Protein AF-A0AAW6I7A8-F1 (afdb_monomer)

Nearest PDB structures (foldseek):
  2x77-assembly1_A  TM=3.957E-01  e=4.318E+00  Leishmania major

Organism: NCBI:txid387661

pLDDT: mean 84.66, std 19.0, range [39.53, 97.81]

Radius of gyration: 14.9 Å; Cα contacts (8 Å, |Δi|>4): 73; chains: 1; bounding box: 35×42×37 Å

Foldseek 3Di:
DVV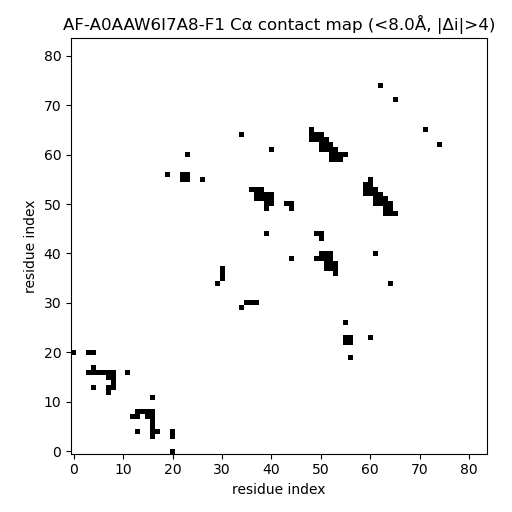LCVVCVVPPNNVVSVVQVVQVVVVVVVCLVVVPPFDFDPVCPPPPFRWGWDDTDNDIDIATDDPDPDDDGDDDDDDDPDDD

Structure (mmCIF, N/CA/C/O backbone):
data_AF-A0AAW6I7A8-F1
#
_entry.id   AF-A0AAW6I7A8-F1
#
loop_
_atom_site.group_PDB
_atom_site.id
_atom_site.type_symbol
_atom_site.label_atom_id
_atom_site.label_alt_id
_atom_site.label_comp_id
_atom_site.label_asym_id
_atom_site.label_entity_id
_atom_site.label_seq_id
_atom_site.pdbx_PDB_ins_code
_atom_site.Cartn_x
_atom_site.Cartn_y
_atom_site.Cartn_z
_atom_site.occupancy
_atom_site.B_iso_or_equiv
_atom_site.auth_seq_id
_atom_site.auth_comp_id
_atom_site.auth_asym_id
_atom_site.auth_atom_id
_atom_site.pdbx_PDB_model_num
ATOM 1 N N . MET A 1 1 ? 0.473 4.671 6.202 1.00 89.25 1 MET A N 1
ATOM 2 C CA . MET A 1 1 ? -0.101 4.005 7.399 1.00 89.25 1 MET A CA 1
ATOM 3 C C . MET A 1 1 ? -0.771 4.929 8.404 1.00 89.25 1 MET A C 1
ATOM 5 O O . MET A 1 1 ? -1.924 4.672 8.714 1.00 89.25 1 MET A O 1
ATOM 9 N N . LYS A 1 2 ? -0.124 5.993 8.908 1.00 93.88 2 LYS A N 1
ATOM 10 C CA . LYS A 1 2 ? -0.719 6.855 9.956 1.00 93.88 2 LYS A CA 1
ATOM 11 C C . LYS A 1 2 ? -2.121 7.387 9.602 1.00 93.88 2 LYS A C 1
ATOM 13 O O . LYS A 1 2 ? -2.995 7.373 10.456 1.00 93.88 2 LYS A O 1
ATOM 18 N N . ALA A 1 3 ? -2.347 7.789 8.347 1.00 94.94 3 ALA A N 1
ATOM 19 C CA . ALA A 1 3 ? -3.655 8.257 7.879 1.00 94.94 3 ALA A CA 1
ATOM 20 C C . ALA A 1 3 ? -4.749 7.174 7.961 1.00 94.94 3 ALA A C 1
ATOM 22 O O . ALA A 1 3 ? -5.793 7.425 8.548 1.00 94.94 3 ALA A O 1
ATOM 23 N N . ILE A 1 4 ? -4.472 5.959 7.468 1.00 93.00 4 ILE A N 1
ATOM 24 C CA . ILE A 1 4 ? -5.390 4.805 7.529 1.00 93.00 4 ILE A CA 1
ATOM 25 C C . ILE A 1 4 ? -5.748 4.483 8.984 1.00 93.00 4 ILE A C 1
ATOM 27 O O . ILE A 1 4 ? -6.918 4.318 9.316 1.00 93.00 4 ILE A O 1
ATOM 31 N N . ILE A 1 5 ? -4.745 4.456 9.872 1.00 95.38 5 ILE A N 1
ATOM 32 C CA . ILE A 1 5 ? -4.959 4.193 11.302 1.00 95.38 5 ILE A CA 1
ATOM 33 C C . ILE A 1 5 ? -5.863 5.259 11.915 1.00 95.38 5 ILE A C 1
ATOM 35 O O . ILE A 1 5 ? -6.816 4.912 12.603 1.00 95.38 5 ILE A O 1
ATOM 39 N N . ARG A 1 6 ? -5.571 6.547 11.688 1.00 97.62 6 ARG A N 1
ATOM 40 C CA . ARG A 1 6 ? -6.380 7.643 12.241 1.00 97.62 6 ARG A CA 1
ATOM 41 C C . ARG A 1 6 ? -7.819 7.593 11.739 1.00 97.62 6 ARG A C 1
ATOM 43 O O . ARG A 1 6 ? -8.722 7.710 12.556 1.00 97.62 6 ARG A O 1
ATOM 50 N N . TYR A 1 7 ? -8.013 7.378 10.439 1.00 96.88 7 TYR A N 1
ATOM 51 C CA . TYR A 1 7 ? -9.337 7.285 9.832 1.00 96.88 7 TYR A CA 1
ATOM 52 C C . TYR A 1 7 ? -10.157 6.156 10.464 1.00 96.88 7 TYR A C 1
ATOM 54 O O . TYR A 1 7 ? -11.169 6.424 11.095 1.00 96.88 7 TYR A O 1
ATOM 62 N N . TYR A 1 8 ? -9.679 4.909 10.430 1.00 97.06 8 TYR A N 1
ATOM 63 C CA . TYR A 1 8 ? -10.461 3.788 10.965 1.00 97.06 8 TYR A CA 1
ATOM 64 C C . TYR A 1 8 ? -10.573 3.774 12.491 1.00 97.06 8 TYR A C 1
ATOM 66 O O . TYR A 1 8 ? -11.520 3.195 13.013 1.00 97.06 8 TYR A O 1
ATOM 74 N N . ARG A 1 9 ? -9.653 4.416 13.226 1.00 96.69 9 ARG A N 1
ATOM 75 C CA . ARG A 1 9 ? -9.837 4.635 14.670 1.00 96.69 9 ARG A CA 1
ATOM 76 C C . ARG A 1 9 ? -10.992 5.587 14.963 1.00 96.69 9 ARG A C 1
ATOM 78 O O . ARG A 1 9 ? -11.637 5.398 15.985 1.00 96.69 9 ARG A O 1
ATOM 85 N N . LYS A 1 10 ? -11.202 6.592 14.108 1.00 97.81 10 LYS A N 1
ATOM 86 C CA . LYS A 1 10 ? -12.268 7.590 14.245 1.00 97.81 10 LYS A CA 1
ATOM 87 C C . LYS A 1 10 ? -13.609 7.065 13.733 1.00 97.81 10 LYS A C 1
ATOM 89 O O . LYS A 1 10 ? -14.607 7.204 14.418 1.00 97.81 10 LYS A O 1
ATOM 94 N N . GLU A 1 11 ? -13.609 6.463 12.548 1.00 97.56 11 GLU A N 1
ATOM 95 C CA . GLU A 1 11 ? -14.834 6.110 11.816 1.00 97.56 11 GLU A CA 1
ATOM 96 C C . GLU A 1 11 ? -15.331 4.682 12.092 1.00 97.56 11 GLU A C 1
ATOM 98 O O . GLU A 1 11 ? -16.441 4.333 11.711 1.00 97.56 11 GLU A O 1
ATOM 103 N N . ALA A 1 12 ? -14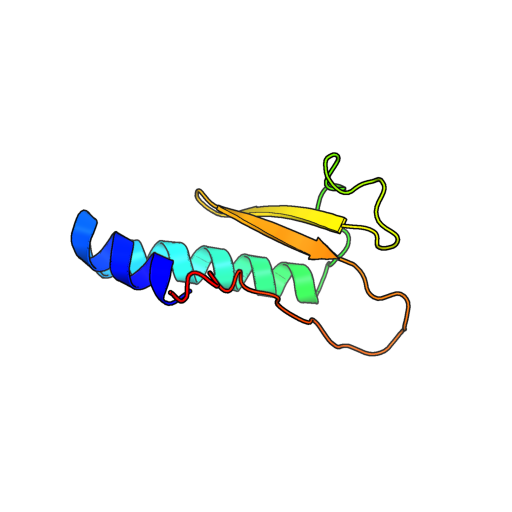.515 3.827 12.716 1.00 96.25 12 ALA A N 1
ATOM 104 C CA . ALA A 1 12 ? -14.891 2.446 13.009 1.00 96.25 12 ALA A CA 1
ATOM 105 C C . ALA A 1 12 ? -14.420 2.017 14.405 1.00 96.25 12 ALA A C 1
ATOM 107 O O . ALA A 1 12 ? -15.112 2.210 15.398 1.00 96.25 12 ALA A O 1
ATOM 108 N N . SER A 1 13 ? -13.234 1.415 14.508 1.00 97.81 13 SER A N 1
ATOM 109 C CA . SER A 1 13 ? -12.639 1.051 15.791 1.00 97.81 13 SER A CA 1
ATOM 110 C C . SER A 1 13 ? -11.129 0.869 15.688 1.00 97.81 13 SER A C 1
ATOM 112 O O . SER A 1 13 ? -10.556 0.631 14.618 1.00 97.81 13 SER A O 1
ATOM 114 N N . ALA A 1 14 ? -10.457 0.897 16.840 1.00 97.50 14 ALA A N 1
ATOM 115 C CA . ALA A 1 14 ? -9.039 0.564 16.913 1.00 97.50 14 ALA A CA 1
ATOM 116 C C . ALA A 1 14 ? -8.740 -0.862 16.419 1.00 97.50 14 ALA A C 1
ATOM 118 O O . ALA A 1 14 ? -7.679 -1.086 15.837 1.00 97.50 14 ALA A O 1
ATOM 119 N N . GLN A 1 15 ? -9.665 -1.812 16.605 1.00 97.81 15 GLN A N 1
ATOM 120 C CA . GLN A 1 15 ? -9.497 -3.176 16.102 1.00 97.81 15 GLN A CA 1
ATOM 121 C C . GLN A 1 15 ? -9.564 -3.223 14.573 1.00 97.81 15 GLN A C 1
ATOM 123 O O . GLN A 1 15 ? -8.702 -3.842 13.952 1.00 97.81 15 GLN A O 1
ATOM 128 N N . VAL A 1 16 ? -10.519 -2.517 13.961 1.00 96.50 16 VAL A N 1
ATOM 129 C CA . VAL A 1 16 ? -10.623 -2.415 12.496 1.00 96.50 16 VAL A CA 1
ATOM 130 C C . VAL A 1 16 ? -9.358 -1.777 11.916 1.00 96.50 16 VAL A C 1
ATOM 132 O O . VAL A 1 16 ? -8.752 -2.328 10.995 1.00 96.50 16 VAL A O 1
ATOM 135 N N . ALA A 1 17 ? -8.873 -0.688 12.521 1.00 96.44 17 ALA A N 1
ATOM 136 C CA . ALA A 1 17 ? -7.621 -0.049 12.117 1.00 96.44 17 ALA A CA 1
ATOM 137 C C . ALA A 1 17 ? -6.412 -1.006 12.196 1.00 96.44 17 ALA A C 1
ATOM 139 O O . ALA A 1 17 ? -5.578 -1.035 11.283 1.00 96.44 17 ALA A O 1
ATOM 140 N N . ARG A 1 18 ? -6.314 -1.813 13.263 1.00 96.69 18 ARG A N 1
ATOM 141 C CA . ARG A 1 18 ? -5.259 -2.831 13.422 1.00 9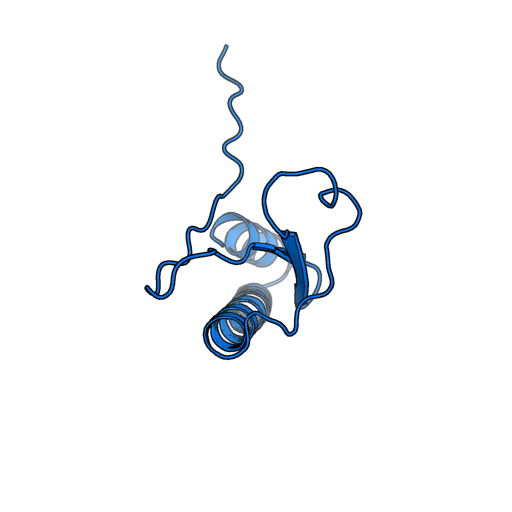6.69 18 ARG A CA 1
ATOM 142 C C . ARG A 1 18 ? -5.355 -3.933 12.371 1.00 96.69 18 ARG A C 1
ATOM 144 O O . ARG A 1 18 ? -4.330 -4.297 11.798 1.00 96.69 18 ARG A O 1
ATOM 151 N N . ASN A 1 19 ? -6.553 -4.438 12.092 1.00 96.12 19 ASN A N 1
ATOM 152 C CA . ASN A 1 19 ? -6.758 -5.513 11.120 1.00 96.12 19 ASN A CA 1
ATOM 153 C C . ASN A 1 19 ? -6.343 -5.071 9.713 1.00 96.12 19 ASN A C 1
ATOM 155 O O . ASN A 1 19 ? -5.536 -5.741 9.068 1.00 96.12 19 ASN A O 1
ATOM 159 N N . ILE A 1 20 ? -6.809 -3.896 9.280 1.00 95.81 20 ILE A N 1
ATOM 160 C CA . ILE A 1 20 ? -6.502 -3.350 7.951 1.00 95.81 20 ILE A CA 1
ATOM 161 C C . ILE A 1 20 ? -4.998 -3.108 7.805 1.00 95.81 20 ILE A C 1
ATOM 163 O O . ILE A 1 20 ? -4.377 -3.557 6.843 1.00 95.81 20 ILE A O 1
ATOM 167 N N . THR A 1 21 ? -4.373 -2.448 8.783 1.00 95.25 21 THR A N 1
ATOM 168 C CA . THR A 1 21 ? -2.927 -2.187 8.715 1.00 95.25 21 THR A CA 1
ATOM 169 C C . THR A 1 21 ? -2.082 -3.454 8.783 1.00 95.25 21 THR A C 1
ATOM 171 O O . THR A 1 21 ? -1.050 -3.531 8.116 1.00 95.25 21 THR A O 1
ATOM 174 N N . THR A 1 22 ? -2.526 -4.465 9.530 1.00 96.12 22 THR A N 1
ATOM 175 C CA . THR A 1 22 ? -1.856 -5.768 9.587 1.00 96.12 22 THR A CA 1
ATOM 176 C C . THR A 1 22 ? -1.943 -6.498 8.251 1.00 96.12 22 THR A C 1
ATOM 178 O O . THR A 1 22 ? -0.925 -7.026 7.810 1.00 96.12 22 THR A O 1
ATOM 181 N N . SER A 1 23 ? -3.106 -6.482 7.591 1.00 95.44 23 SER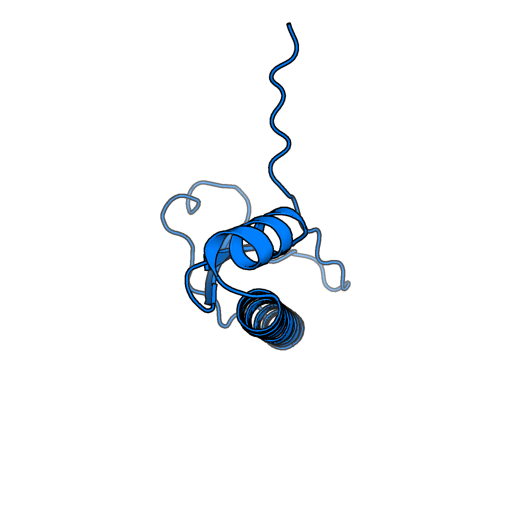 A N 1
ATOM 182 C CA . SER A 1 23 ? -3.282 -7.053 6.248 1.00 95.44 23 SER A CA 1
ATOM 183 C C . SER A 1 23 ? -2.327 -6.404 5.250 1.00 95.44 23 SER A C 1
ATOM 185 O O . SER A 1 23 ? -1.531 -7.095 4.622 1.00 95.44 23 SER A O 1
ATOM 187 N N . ILE A 1 24 ? -2.318 -5.067 5.182 1.00 95.50 24 ILE A N 1
ATOM 188 C CA . ILE A 1 24 ? -1.456 -4.339 4.241 1.00 95.50 24 ILE A CA 1
ATOM 189 C C . ILE A 1 24 ? 0.028 -4.622 4.525 1.00 95.50 24 ILE A C 1
ATOM 191 O O . ILE A 1 24 ? 0.816 -4.786 3.596 1.00 95.50 24 ILE A O 1
ATOM 195 N N . ARG A 1 25 ? 0.429 -4.714 5.802 1.00 95.00 25 ARG A N 1
ATOM 196 C CA . ARG A 1 25 ? 1.811 -5.056 6.172 1.00 95.00 25 ARG A CA 1
ATOM 197 C C . ARG A 1 25 ? 2.189 -6.476 5.745 1.00 95.00 25 ARG A C 1
ATOM 199 O O . ARG A 1 25 ? 3.292 -6.660 5.242 1.00 95.00 25 ARG A O 1
ATOM 206 N N . ARG A 1 26 ? 1.308 -7.461 5.943 1.00 95.50 26 ARG A N 1
ATOM 207 C CA . ARG A 1 26 ? 1.553 -8.854 5.528 1.00 95.50 26 ARG A CA 1
ATOM 208 C C . ARG A 1 26 ? 1.707 -8.959 4.015 1.00 95.50 26 ARG A C 1
ATOM 210 O O . ARG A 1 26 ? 2.638 -9.606 3.550 1.00 95.50 26 ARG A O 1
ATOM 217 N N . GLU A 1 27 ? 0.863 -8.266 3.261 1.00 94.75 27 GLU A N 1
ATOM 218 C CA . GLU A 1 27 ? 0.983 -8.228 1.803 1.00 94.75 27 GLU A CA 1
ATOM 219 C C . GLU A 1 27 ? 2.268 -7.522 1.350 1.00 94.75 27 GLU A C 1
ATOM 221 O O . GLU A 1 27 ? 2.977 -8.032 0.489 1.00 94.75 27 GLU A O 1
ATOM 226 N N . ALA A 1 28 ? 2.671 -6.428 2.003 1.00 92.50 28 ALA A N 1
ATOM 227 C CA . ALA A 1 28 ? 3.973 -5.810 1.742 1.00 92.50 28 ALA A CA 1
ATOM 228 C C . ALA A 1 28 ? 5.159 -6.756 2.042 1.00 92.50 28 ALA A C 1
ATOM 230 O O . ALA A 1 28 ? 6.148 -6.752 1.314 1.00 92.50 28 ALA A O 1
ATOM 231 N N . GLN A 1 29 ? 5.061 -7.596 3.080 1.00 94.88 29 GLN A N 1
ATOM 232 C CA . GLN A 1 29 ? 6.059 -8.637 3.364 1.00 94.88 29 GLN A CA 1
ATOM 233 C C . GLN A 1 29 ? 6.065 -9.738 2.299 1.00 94.88 29 GLN A C 1
ATOM 235 O O . GLN A 1 29 ? 7.133 -10.187 1.892 1.00 94.88 29 GLN A O 1
ATOM 240 N N . ARG A 1 30 ? 4.892 -10.141 1.802 1.00 94.50 30 ARG A N 1
ATOM 241 C CA . ARG A 1 30 ? 4.778 -11.087 0.687 1.00 94.50 30 ARG A CA 1
ATOM 242 C C . ARG A 1 30 ? 5.446 -10.531 -0.576 1.00 94.50 30 ARG A C 1
ATOM 244 O O . ARG A 1 30 ? 6.174 -11.261 -1.240 1.00 94.50 30 ARG A O 1
ATOM 251 N N . LEU A 1 31 ? 5.272 -9.238 -0.861 1.00 94.00 31 LEU A N 1
ATOM 252 C CA . LEU A 1 31 ? 5.914 -8.561 -1.994 1.00 94.00 31 LEU A CA 1
ATOM 253 C C . LEU A 1 31 ? 7.444 -8.515 -1.893 1.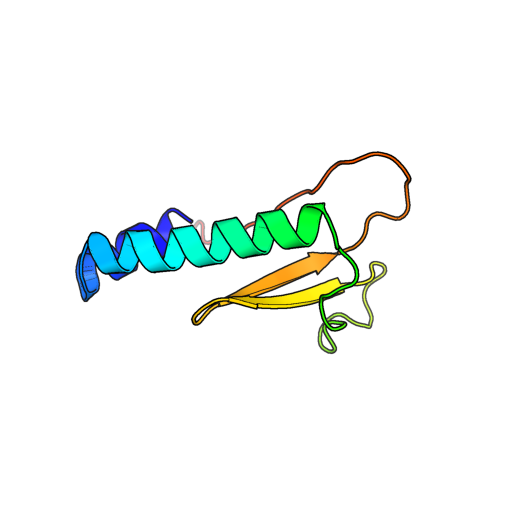00 94.00 31 LEU A C 1
ATOM 255 O O . LEU A 1 31 ? 8.106 -8.574 -2.921 1.00 94.00 31 LEU A O 1
ATOM 259 N N . LEU A 1 32 ? 8.015 -8.435 -0.686 1.00 90.69 32 LEU A N 1
ATOM 260 C CA . LEU A 1 32 ? 9.471 -8.515 -0.503 1.00 90.69 32 LEU A CA 1
ATOM 261 C C . LEU A 1 32 ? 10.036 -9.868 -0.962 1.00 90.69 32 LEU A C 1
ATOM 263 O O . LEU A 1 32 ? 11.141 -9.917 -1.490 1.00 90.69 32 LEU A O 1
ATOM 267 N N . LEU A 1 33 ? 9.280 -10.950 -0.759 1.00 92.69 33 LEU A N 1
ATOM 268 C CA . LEU A 1 33 ? 9.688 -12.313 -1.112 1.00 92.69 33 LEU A CA 1
ATOM 269 C C . LEU A 1 33 ? 9.347 -12.663 -2.561 1.00 92.69 33 LEU A C 1
ATOM 271 O O . LEU A 1 33 ? 10.086 -13.384 -3.224 1.00 92.69 33 LEU A O 1
ATOM 275 N N . MET A 1 34 ? 8.210 -12.168 -3.048 1.00 93.69 34 MET A N 1
ATOM 276 C CA . MET A 1 34 ? 7.679 -12.492 -4.367 1.00 93.69 34 MET A CA 1
ATOM 277 C C . MET A 1 34 ? 7.238 -11.214 -5.088 1.00 93.69 34 MET A C 1
ATOM 279 O O . MET A 1 34 ? 6.048 -11.004 -5.322 1.00 93.69 34 MET A O 1
ATOM 283 N N . PRO A 1 35 ? 8.173 -10.337 -5.477 1.00 92.31 35 PRO A N 1
ATOM 284 C CA . PRO A 1 35 ? 7.830 -9.030 -6.033 1.00 92.31 35 PRO A CA 1
ATOM 285 C C . PRO A 1 35 ? 7.146 -9.119 -7.409 1.00 92.31 35 PRO A C 1
ATOM 287 O O . PRO A 1 35 ? 6.557 -8.148 -7.867 1.00 92.31 35 PRO A O 1
ATOM 290 N N . GLN A 1 36 ? 7.162 -10.281 -8.062 1.00 93.69 36 GLN A N 1
ATOM 291 C CA . GLN A 1 36 ? 6.527 -10.513 -9.363 1.00 93.69 36 GLN A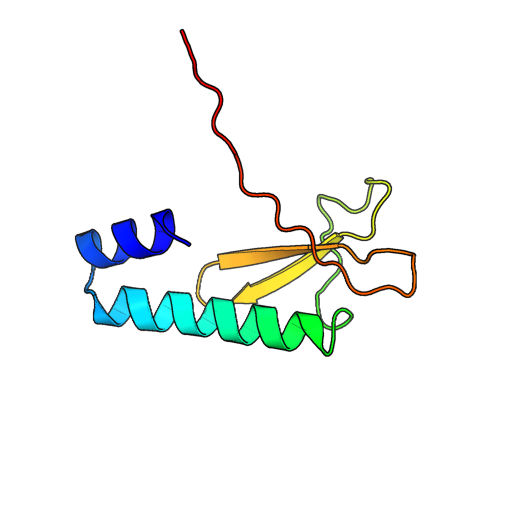 CA 1
ATOM 292 C C . GLN A 1 36 ? 5.021 -10.843 -9.281 1.00 93.69 36 GLN A C 1
ATOM 294 O O . GLN A 1 36 ? 4.370 -10.922 -10.318 1.00 93.69 36 GLN A O 1
ATOM 299 N N . ILE A 1 37 ? 4.441 -11.037 -8.086 1.00 94.38 37 ILE A N 1
ATOM 300 C CA . ILE A 1 37 ? 3.023 -11.447 -7.946 1.00 94.38 37 ILE A CA 1
ATOM 301 C C . ILE A 1 37 ? 2.022 -10.333 -8.267 1.00 94.38 37 ILE A C 1
ATOM 303 O O . ILE A 1 37 ? 0.845 -10.608 -8.479 1.00 94.38 37 ILE A O 1
ATOM 307 N N . GLY A 1 38 ? 2.463 -9.074 -8.249 1.00 94.69 38 GLY A N 1
ATOM 308 C CA . GLY A 1 38 ? 1.613 -7.942 -8.589 1.00 94.69 38 GLY A CA 1
ATOM 309 C C . GLY A 1 38 ? 1.346 -7.853 -10.084 1.00 94.69 38 GLY A C 1
ATOM 310 O O . GLY A 1 38 ? 2.205 -8.174 -10.905 1.00 94.69 38 GLY A O 1
ATOM 311 N N . VAL A 1 39 ? 0.158 -7.366 -10.425 1.00 95.44 39 VAL A N 1
ATOM 312 C CA . VAL A 1 39 ? -0.257 -7.099 -11.806 1.00 95.44 39 VAL A CA 1
ATOM 313 C C . VAL A 1 39 ? 0.390 -5.797 -12.269 1.00 95.44 39 VAL A C 1
ATOM 315 O O . VAL A 1 39 ? 0.494 -4.863 -11.477 1.00 95.44 39 VAL A O 1
ATOM 318 N N . ILE A 1 40 ? 0.820 -5.713 -13.531 1.00 95.56 40 ILE A N 1
ATOM 319 C CA . ILE A 1 40 ? 1.330 -4.461 -14.114 1.00 95.56 40 ILE A CA 1
ATOM 320 C C . ILE A 1 40 ? 0.255 -3.373 -13.984 1.00 95.56 40 ILE A C 1
ATOM 322 O O . ILE A 1 40 ? -0.906 -3.609 -14.306 1.00 95.56 40 ILE A O 1
ATOM 326 N N . GLU A 1 41 ? 0.624 -2.190 -13.492 1.00 97.06 41 GLU A N 1
ATOM 327 C CA . GLU A 1 41 ? -0.299 -1.061 -13.337 1.00 97.06 41 GLU A CA 1
ATOM 328 C C . GLU A 1 41 ? -0.503 -0.368 -14.694 1.00 97.06 41 GLU A C 1
ATOM 330 O O . GLU A 1 41 ? 0.390 0.363 -15.138 1.00 97.06 41 GLU A O 1
ATOM 335 N N . PRO A 1 42 ? -1.656 -0.560 -15.366 1.00 95.31 42 PRO A N 1
ATOM 336 C CA . PRO A 1 42 ? -1.856 -0.088 -16.735 1.00 95.31 42 PRO A CA 1
ATOM 337 C C . PRO A 1 42 ? -1.749 1.435 -16.850 1.00 95.31 42 PRO A C 1
ATOM 339 O O . PRO A 1 42 ? -1.216 1.942 -17.834 1.00 95.31 42 PRO A O 1
ATOM 342 N N . LEU A 1 43 ? -2.174 2.176 -15.820 1.00 96.19 43 LEU A N 1
ATOM 343 C CA . LEU A 1 43 ? -2.118 3.642 -15.823 1.00 96.19 43 LEU A CA 1
ATOM 344 C C . LEU A 1 43 ? -0.688 4.192 -15.709 1.00 96.19 43 LEU A C 1
ATOM 346 O O . LEU A 1 43 ? -0.463 5.383 -15.921 1.00 96.19 43 LEU A O 1
ATOM 350 N N . LEU A 1 44 ? 0.279 3.339 -15.367 1.00 95.44 44 LEU A N 1
ATOM 351 C CA . LEU A 1 44 ? 1.691 3.689 -15.229 1.00 95.44 44 LEU A CA 1
ATOM 352 C C . LEU A 1 44 ? 2.586 2.926 -16.212 1.00 95.44 44 LEU A C 1
ATOM 354 O O . LEU A 1 44 ? 3.806 3.060 -16.133 1.00 95.44 44 LEU A O 1
ATOM 358 N N . ALA A 1 45 ? 2.008 2.185 -17.161 1.00 90.88 45 ALA A N 1
ATOM 359 C CA . ALA A 1 45 ? 2.752 1.366 -18.119 1.00 90.88 45 ALA A CA 1
ATOM 360 C C . ALA A 1 45 ? 3.697 2.181 -19.023 1.00 90.88 45 ALA A C 1
ATOM 362 O O . ALA A 1 45 ? 4.682 1.655 -19.523 1.00 90.88 45 ALA A O 1
ATOM 363 N N . THR A 1 46 ? 3.429 3.478 -19.209 1.00 93.00 46 THR A N 1
ATOM 364 C CA . THR A 1 46 ? 4.270 4.389 -20.005 1.00 93.00 46 THR A CA 1
ATOM 365 C C . THR A 1 46 ? 5.469 4.950 -19.238 1.00 93.00 46 THR A C 1
ATOM 367 O O . THR A 1 46 ? 6.274 5.693 -19.800 1.00 93.00 46 THR A O 1
ATOM 370 N N . LYS A 1 47 ? 5.592 4.664 -17.936 1.00 91.19 47 LYS A N 1
ATOM 371 C CA . LYS A 1 47 ? 6.718 5.134 -17.124 1.00 91.19 47 LYS A CA 1
ATOM 372 C C . LYS A 1 47 ? 7.939 4.242 -17.338 1.00 91.19 47 LYS A C 1
ATOM 374 O O . LYS A 1 47 ? 7.826 3.067 -17.647 1.00 91.19 47 LYS A O 1
ATOM 379 N N . SER A 1 48 ? 9.124 4.794 -17.087 1.00 90.12 48 SER A N 1
ATOM 380 C CA . SER A 1 48 ? 10.405 4.091 -17.263 1.00 90.12 48 SER A CA 1
ATOM 381 C C . SER A 1 48 ? 10.630 2.905 -16.317 1.00 90.12 48 SER A C 1
ATOM 383 O O . SER A 1 48 ? 11.615 2.188 -16.462 1.00 90.12 48 SER A O 1
ATOM 385 N N . ARG A 1 49 ? 9.760 2.709 -15.323 1.00 91.38 49 ARG A N 1
ATOM 386 C CA . ARG A 1 49 ? 9.833 1.610 -14.357 1.00 91.38 49 ARG A CA 1
ATOM 387 C C . ARG A 1 49 ? 8.621 0.715 -14.532 1.00 91.38 49 ARG A C 1
ATOM 389 O O . ARG A 1 49 ? 7.523 1.205 -14.781 1.00 91.38 49 ARG A O 1
ATOM 396 N N . GLU A 1 50 ? 8.810 -0.575 -14.295 1.00 92.00 50 GLU A N 1
ATOM 397 C CA . GLU A 1 50 ? 7.714 -1.536 -14.293 1.00 92.00 50 GLU A CA 1
ATOM 398 C C . GLU A 1 50 ? 6.914 -1.414 -12.991 1.00 92.00 50 GLU A C 1
ATOM 400 O O . GLU A 1 50 ? 7.241 -2.021 -11.966 1.00 92.00 50 GLU A O 1
ATOM 405 N N . TYR A 1 51 ? 5.892 -0.560 -13.020 1.00 95.62 51 TYR A N 1
ATOM 406 C CA . TYR A 1 51 ? 4.960 -0.407 -11.914 1.00 95.62 51 TYR A CA 1
ATOM 407 C C . TYR A 1 51 ? 3.984 -1.574 -11.872 1.00 95.62 51 TYR A C 1
ATOM 409 O O . TYR A 1 51 ? 3.415 -1.979 -12.886 1.00 95.62 51 TYR A O 1
ATOM 417 N N . ARG A 1 52 ? 3.758 -2.075 -10.665 1.00 96.00 52 ARG A N 1
ATOM 418 C CA . ARG A 1 52 ? 2.846 -3.168 -10.362 1.00 96.00 52 ARG A CA 1
ATOM 419 C C . ARG A 1 52 ? 1.945 -2.797 -9.199 1.00 96.00 52 ARG A C 1
ATOM 421 O O . ARG A 1 52 ? 2.268 -1.906 -8.408 1.00 96.00 52 ARG A O 1
ATOM 428 N N . TYR A 1 53 ? 0.830 -3.501 -9.068 1.00 96.75 53 TYR A N 1
ATOM 429 C CA . TYR A 1 53 ? -0.043 -3.375 -7.918 1.00 96.75 53 TYR A CA 1
ATOM 430 C C . TYR A 1 53 ? -0.593 -4.711 -7.428 1.00 96.75 53 TYR A C 1
ATOM 432 O O . TYR A 1 53 ? -0.731 -5.680 -8.173 1.00 96.75 53 TYR A O 1
ATOM 440 N N . ILE A 1 54 ? -0.959 -4.716 -6.150 1.00 96.25 54 ILE A N 1
ATOM 441 C CA . ILE A 1 54 ? -1.851 -5.705 -5.541 1.00 96.25 54 ILE A CA 1
ATOM 442 C C . ILE A 1 54 ? -2.935 -4.978 -4.748 1.00 96.25 54 ILE A C 1
ATOM 444 O O . ILE A 1 54 ? -2.771 -3.814 -4.365 1.00 96.25 54 ILE A O 1
ATOM 448 N N . ILE A 1 55 ? -4.044 -5.661 -4.486 1.00 94.69 55 ILE A N 1
ATOM 449 C CA . ILE A 1 55 ? -5.118 -5.149 -3.636 1.00 94.69 55 ILE A CA 1
ATOM 450 C C . ILE A 1 55 ? -5.022 -5.827 -2.272 1.00 94.69 55 ILE A C 1
ATOM 452 O O . ILE A 1 55 ? -4.998 -7.051 -2.186 1.00 94.69 55 ILE A O 1
ATOM 456 N N . SER A 1 56 ? -4.989 -5.032 -1.204 1.00 93.88 56 SER A N 1
ATOM 457 C CA . SER A 1 56 ? -5.118 -5.520 0.171 1.00 93.88 56 SER A CA 1
ATOM 458 C C . SER A 1 56 ? -6.234 -4.759 0.867 1.00 93.88 56 SER A C 1
ATOM 460 O O . SER A 1 56 ? -6.166 -3.536 1.019 1.00 93.88 56 SER A O 1
ATOM 462 N N . SER A 1 57 ? -7.230 -5.492 1.361 1.00 89.19 57 SER A N 1
ATOM 463 C CA . SER A 1 57 ? -8.439 -4.909 1.952 1.00 89.19 57 SER A CA 1
ATOM 464 C C . SER A 1 57 ? -9.122 -3.966 0.944 1.00 89.19 57 SER A C 1
ATOM 466 O O . SER A 1 57 ? -9.570 -4.423 -0.099 1.00 89.19 57 SER A O 1
ATOM 468 N N . HIS A 1 58 ? -9.153 -2.657 1.206 1.00 88.69 58 HIS A N 1
ATOM 469 C CA . HIS A 1 58 ? -9.740 -1.641 0.323 1.00 88.69 58 HIS A CA 1
ATOM 470 C C . HIS A 1 58 ? -8.684 -0.718 -0.302 1.00 88.69 58 HIS A C 1
ATOM 472 O O . HIS A 1 58 ? -9.003 0.375 -0.762 1.00 88.69 58 HIS A O 1
ATOM 478 N N . TYR A 1 59 ? -7.412 -1.125 -0.278 1.00 93.88 59 TYR A N 1
ATOM 479 C CA . TYR A 1 59 ? -6.300 -0.303 -0.740 1.00 93.88 59 TYR A CA 1
ATOM 480 C C . TYR A 1 59 ? -5.524 -0.991 -1.853 1.00 93.88 59 TYR A C 1
ATOM 482 O O . TYR A 1 59 ? -5.197 -2.176 -1.775 1.00 93.88 59 TYR A O 1
ATOM 490 N N . LYS A 1 60 ? -5.166 -0.197 -2.861 1.00 94.38 60 LYS A N 1
ATOM 491 C CA . LYS A 1 60 ? -4.197 -0.574 -3.882 1.00 94.38 60 LYS A CA 1
ATOM 492 C C . LYS A 1 60 ? -2.787 -0.267 -3.372 1.00 94.38 60 LYS A C 1
ATOM 494 O O . LYS A 1 60 ? -2.480 0.881 -3.048 1.00 94.38 60 LYS A O 1
ATOM 499 N N . ILE A 1 61 ? -1.938 -1.287 -3.299 1.00 95.19 61 ILE A N 1
ATOM 500 C CA . ILE A 1 61 ? -0.510 -1.143 -3.004 1.00 95.19 61 ILE A CA 1
ATOM 501 C C . ILE A 1 61 ? 0.212 -1.087 -4.346 1.00 95.19 61 ILE A C 1
ATOM 503 O O . ILE A 1 61 ? 0.287 -2.103 -5.028 1.00 95.19 61 ILE A O 1
ATOM 507 N N . ILE A 1 62 ? 0.719 0.086 -4.723 1.00 96.06 62 ILE A N 1
ATOM 508 C CA . ILE A 1 62 ? 1.484 0.288 -5.961 1.00 96.06 62 ILE A CA 1
ATOM 509 C C . ILE A 1 62 ? 2.976 0.299 -5.625 1.00 96.06 62 ILE A C 1
ATOM 511 O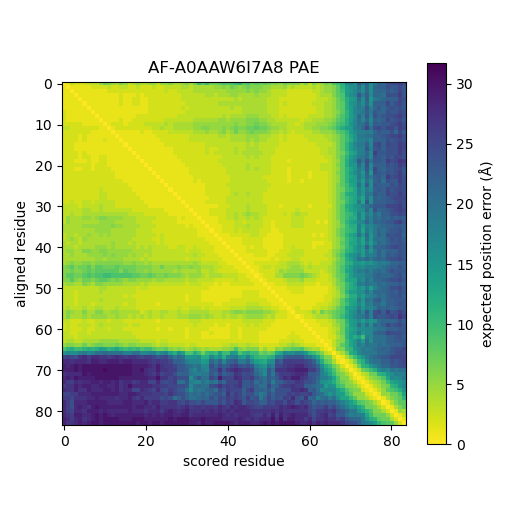 O . ILE A 1 62 ? 3.399 0.991 -4.696 1.00 96.06 62 ILE A O 1
ATOM 515 N N . TYR A 1 63 ? 3.771 -0.447 -6.383 1.00 95.06 63 TYR A N 1
ATOM 516 C CA . TYR A 1 63 ? 5.224 -0.541 -6.240 1.00 95.06 63 TYR A CA 1
ATOM 517 C C . TYR A 1 63 ? 5.877 -0.709 -7.617 1.00 95.06 63 TYR A C 1
ATOM 519 O O . TYR A 1 63 ? 5.183 -0.784 -8.625 1.00 95.06 63 TYR A O 1
ATOM 527 N N . TYR A 1 64 ? 7.204 -0.734 -7.681 1.00 94.31 64 TYR A N 1
ATOM 528 C CA . TYR A 1 64 ? 7.934 -1.038 -8.912 1.00 94.31 64 TYR A CA 1
ATOM 529 C C . TYR A 1 64 ? 9.142 -1.919 -8.611 1.00 94.31 64 TYR A C 1
ATOM 531 O O . TYR A 1 64 ? 9.666 -1.904 -7.493 1.00 94.31 64 TYR A O 1
ATOM 539 N N . LEU A 1 65 ? 9.596 -2.664 -9.614 1.00 87.62 65 LEU A N 1
ATOM 540 C CA . LEU A 1 65 ? 10.810 -3.469 -9.513 1.00 87.62 65 LEU A CA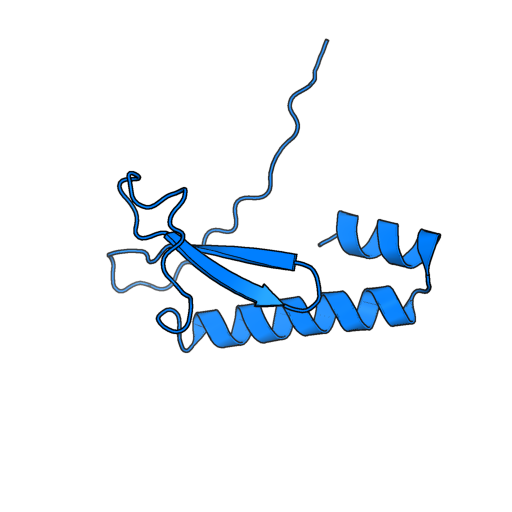 1
ATOM 541 C C . LEU A 1 65 ? 12.041 -2.590 -9.752 1.00 87.62 65 LEU A C 1
ATOM 543 O O . LEU A 1 65 ? 12.093 -1.818 -10.712 1.00 87.62 65 LEU A O 1
ATOM 547 N N . LEU A 1 66 ? 13.039 -2.683 -8.873 1.00 81.31 66 LEU A N 1
ATOM 548 C CA . LEU A 1 66 ? 14.355 -2.119 -9.151 1.00 81.31 66 LEU A CA 1
ATOM 549 C C . LEU A 1 66 ? 15.131 -3.095 -10.030 1.00 81.31 66 LEU A C 1
ATOM 551 O O . LEU A 1 66 ? 15.346 -4.242 -9.650 1.00 81.31 66 LEU A O 1
ATOM 555 N N . SER A 1 67 ? 15.593 -2.619 -11.183 1.00 65.19 67 SER A N 1
ATOM 556 C CA . SER A 1 67 ? 16.550 -3.326 -12.031 1.00 65.19 67 SER A CA 1
ATOM 557 C C . SER A 1 67 ? 17.958 -3.220 -11.430 1.00 65.19 67 SER A C 1
ATOM 559 O O . SER A 1 67 ? 18.826 -2.539 -11.968 1.00 65.19 67 SER A O 1
ATOM 561 N N . SER A 1 68 ? 18.179 -3.797 -10.252 1.00 55.59 68 SER A N 1
ATOM 562 C CA . SER A 1 68 ? 19.526 -4.045 -9.730 1.00 55.59 68 SER A CA 1
ATOM 563 C C . SER A 1 68 ? 19.449 -5.098 -8.626 1.00 55.59 68 SER A C 1
ATOM 565 O O . SER A 1 68 ? 18.548 -5.010 -7.785 1.00 55.59 68 SER A O 1
ATOM 567 N N . PRO A 1 69 ? 20.353 -6.093 -8.595 1.00 49.41 69 PRO A N 1
ATOM 568 C CA . PRO A 1 69 ? 20.315 -7.185 -7.634 1.00 49.41 69 PRO A CA 1
ATOM 569 C C . PRO A 1 69 ? 20.841 -6.731 -6.266 1.00 49.41 69 PRO A C 1
ATOM 571 O O . PRO A 1 69 ? 21.764 -7.329 -5.739 1.00 49.41 69 PRO A O 1
ATOM 574 N N . VAL A 1 70 ? 20.284 -5.667 -5.677 1.00 44.59 70 VAL A N 1
ATOM 575 C CA . VAL A 1 70 ? 20.491 -5.336 -4.260 1.00 44.59 70 VAL A CA 1
ATOM 576 C C . VAL A 1 70 ? 19.234 -4.669 -3.687 1.00 44.59 70 VAL A C 1
ATOM 578 O O . VAL A 1 70 ? 18.994 -3.469 -3.823 1.00 44.59 70 VAL A O 1
ATOM 581 N N . SER A 1 71 ? 18.416 -5.503 -3.051 1.00 41.81 71 SER A N 1
ATOM 582 C CA . SER A 1 71 ? 17.537 -5.249 -1.903 1.00 41.81 71 SER A CA 1
ATOM 583 C C . SER A 1 71 ? 17.396 -3.788 -1.428 1.00 41.81 71 SER A C 1
ATOM 585 O O . SER A 1 71 ? 18.012 -3.395 -0.442 1.00 41.81 71 SER A O 1
ATOM 587 N N . SER A 1 72 ? 16.539 -2.972 -2.048 1.00 41.00 72 SER A N 1
ATOM 588 C CA . SER A 1 72 ? 16.093 -1.710 -1.425 1.00 41.00 72 SER A CA 1
ATOM 589 C C . SER A 1 72 ? 14.708 -1.270 -1.918 1.00 41.00 72 SER A C 1
ATOM 591 O O . SER A 1 72 ? 14.558 -0.667 -2.970 1.00 41.00 72 SER A O 1
ATOM 593 N N . ILE A 1 73 ? 13.643 -1.557 -1.161 1.00 52.53 73 ILE A N 1
ATOM 594 C CA . ILE A 1 73 ? 12.300 -1.045 -1.488 1.00 52.53 73 ILE A CA 1
ATOM 595 C C . ILE A 1 73 ? 12.174 0.404 -1.000 1.00 52.53 73 ILE A C 1
ATOM 597 O O . ILE A 1 73 ? 12.174 0.661 0.203 1.00 52.53 73 ILE A O 1
ATOM 601 N N . ALA A 1 74 ? 12.007 1.349 -1.928 1.00 51.88 74 ALA A N 1
ATOM 602 C CA . ALA A 1 74 ? 11.655 2.734 -1.620 1.00 51.88 74 ALA A CA 1
ATOM 603 C C . ALA A 1 74 ? 10.125 2.915 -1.633 1.00 51.88 74 ALA A C 1
ATOM 605 O O . ALA A 1 74 ? 9.478 2.763 -2.668 1.00 51.88 74 ALA A O 1
ATOM 606 N N . VAL A 1 75 ? 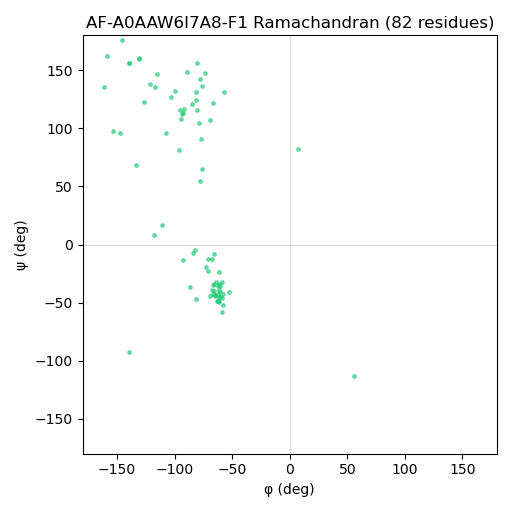9.534 3.263 -0.484 1.00 56.16 75 VAL A N 1
ATOM 607 C CA . VAL A 1 75 ? 8.104 3.599 -0.365 1.00 56.16 75 VAL A CA 1
ATOM 608 C C . VAL A 1 75 ? 7.937 5.109 -0.520 1.00 56.16 75 VAL A C 1
ATOM 610 O O . VAL A 1 75 ? 8.353 5.867 0.355 1.00 56.16 75 VAL A O 1
ATOM 613 N N . LYS A 1 76 ? 7.296 5.560 -1.604 1.00 55.28 76 LYS A N 1
ATOM 614 C CA . LYS A 1 76 ? 6.917 6.971 -1.768 1.00 55.28 76 LYS A CA 1
ATOM 615 C C . LYS A 1 76 ? 5.471 7.171 -1.316 1.00 55.28 76 LYS A C 1
ATOM 617 O O . LYS A 1 76 ? 4.547 6.617 -1.903 1.00 55.28 76 LYS A O 1
ATOM 622 N N . THR A 1 77 ? 5.274 7.959 -0.263 1.00 50.53 77 THR A N 1
ATOM 623 C CA . THR A 1 77 ? 3.950 8.454 0.141 1.00 50.53 77 THR A CA 1
ATOM 624 C C . THR A 1 77 ? 3.640 9.780 -0.561 1.00 50.53 77 THR A C 1
ATOM 626 O O . THR A 1 77 ? 4.572 10.551 -0.789 1.00 50.53 77 THR A O 1
ATOM 629 N N . PRO A 1 78 ? 2.368 10.093 -0.871 1.00 47.59 78 PRO A N 1
ATOM 630 C CA . PRO A 1 78 ? 2.000 11.407 -1.390 1.00 47.59 78 PRO A CA 1
ATOM 631 C C . PRO A 1 78 ? 2.221 12.467 -0.305 1.00 47.59 78 PRO A C 1
ATOM 633 O O . PRO A 1 78 ? 1.641 12.375 0.779 1.00 47.59 78 PRO A O 1
ATOM 636 N N . THR A 1 79 ? 3.058 13.460 -0.595 1.00 47.69 79 THR A N 1
ATOM 637 C CA . THR A 1 79 ? 3.143 14.703 0.176 1.00 47.69 79 THR A CA 1
ATOM 638 C C . THR A 1 79 ? 2.218 15.703 -0.504 1.00 47.69 79 THR A C 1
ATOM 640 O O . THR A 1 79 ? 2.479 16.100 -1.635 1.00 47.69 79 THR A O 1
ATOM 643 N N . ASN A 1 80 ? 1.124 16.075 0.163 1.00 44.00 80 ASN A N 1
ATOM 644 C CA . ASN A 1 80 ? 0.316 17.222 -0.242 1.00 44.00 80 ASN A CA 1
ATOM 645 C C . ASN A 1 80 ? 1.142 18.482 0.025 1.00 44.00 80 ASN A C 1
ATOM 647 O O . ASN A 1 80 ? 1.340 18.856 1.179 1.00 44.00 80 ASN A O 1
ATOM 651 N N . SER A 1 81 ? 1.631 19.116 -1.033 1.00 50.91 81 SER A N 1
ATOM 652 C CA . SER A 1 81 ? 2.162 20.474 -0.999 1.00 50.91 81 SER A CA 1
ATOM 653 C C . SER A 1 81 ? 1.057 21.431 -1.433 1.00 50.91 81 SER A C 1
ATOM 655 O O . SER A 1 81 ? 1.007 21.840 -2.586 1.00 50.91 81 SER A O 1
ATOM 657 N N . ASN A 1 82 ? 0.177 21.755 -0.488 1.00 46.56 82 ASN A N 1
ATOM 658 C CA . ASN A 1 82 ? -0.554 23.015 -0.503 1.00 46.56 82 ASN A CA 1
ATOM 659 C C . ASN A 1 82 ? 0.057 23.853 0.619 1.00 46.56 82 ASN A C 1
ATOM 661 O O . ASN A 1 82 ? -0.292 23.660 1.782 1.00 46.56 82 ASN A O 1
ATOM 665 N N . ASN A 1 83 ? 1.005 24.718 0.273 1.00 42.50 83 ASN A N 1
ATOM 666 C CA . ASN A 1 83 ? 1.349 25.864 1.101 1.00 42.50 83 ASN A CA 1
ATOM 667 C C . ASN A 1 83 ? 1.030 27.118 0.291 1.00 42.50 83 ASN A C 1
ATOM 669 O O . ASN A 1 83 ? 1.285 27.152 -0.913 1.00 42.50 83 ASN A O 1
ATOM 673 N N . LEU A 1 84 ? 0.395 28.038 1.012 1.00 39.53 84 LEU A N 1
ATOM 674 C CA . LEU A 1 84 ? -0.012 29.396 0.668 1.00 39.53 84 LEU A CA 1
ATOM 675 C C . LEU A 1 84 ? 1.072 30.187 -0.069 1.00 39.53 84 LEU A C 1
ATOM 677 O O . LEU A 1 84 ? 2.265 29.976 0.253 1.00 39.53 84 LEU A O 1
#

Secondary structure (DSSP, 8-state):
-HHHHHHHHHHT-HHHHHHHHHHHHHHHHHHHH-GGGSEE-GGGTTSSS-EEEEEETTEEEEEE--SSSS--------------

Sequence (84 aa):
MKAIIRYYRKEASAQVARNITTSIRREAQRLLLMPQIGVIEPLLATKSREYRYIISSHYKIIYYLLSSPVSSIAVKTPTNSNNL

InterPro domains:
  IPR007712 Toxin-antitoxin system, RelE/ParE toxin family [PF05016] (2-64)
  IPR035093 Toxin-antitoxin system, RelE/ParE toxin domain superfamily [G3DSA:3.30.2310.20] (1-75)

Mean predicted aligned error: 9.26 Å

Solvent-accessible surface area (backbone atoms only — not comparable to full-atom values): 5374 Å² total; per-residue (Å²): 107,72,67,60,38,55,49,28,42,72,78,68,30,62,64,58,20,48,52,54,53,49,50,45,49,52,52,54,54,49,37,74,78,44,66,78,78,39,47,72,32,75,96,41,63,89,48,100,50,63,33,23,31,46,78,42,95,94,38,78,50,75,50,64,67,74,96,57,103,65,97,73,90,82,84,85,73,91,76,86,84,85,75,134